Protein AF-A0A1F1SW66-F1 (afdb_monomer_lite)

Structure (mmCIF, N/CA/C/O backbone):
data_AF-A0A1F1SW66-F1
#
_entry.id   AF-A0A1F1SW66-F1
#
loop_
_atom_site.group_PDB
_atom_site.id
_atom_site.type_symbol
_atom_site.label_atom_id
_atom_site.label_alt_id
_atom_site.label_comp_id
_atom_site.label_asym_id
_atom_site.label_entity_id
_atom_site.label_seq_id
_atom_site.pdbx_PDB_ins_code
_atom_site.Cartn_x
_atom_site.Cartn_y
_atom_site.Cartn_z
_atom_site.occupancy
_atom_site.B_iso_or_equiv
_atom_site.auth_seq_id
_atom_site.auth_comp_id
_atom_site.auth_asym_id
_atom_site.auth_atom_id
_atom_site.pdbx_PDB_model_num
ATOM 1 N N . MET A 1 1 ? 7.556 -9.188 -3.388 1.00 67.38 1 MET A N 1
ATOM 2 C CA . MET A 1 1 ? 6.979 -7.882 -3.787 1.00 67.38 1 MET A CA 1
ATOM 3 C C . MET A 1 1 ? 5.791 -7.489 -2.926 1.00 67.38 1 MET A C 1
ATOM 5 O O . MET A 1 1 ? 5.828 -6.414 -2.346 1.00 67.38 1 MET A O 1
ATOM 9 N N . THR A 1 2 ? 4.802 -8.367 -2.747 1.00 78.19 2 THR A N 1
ATOM 10 C CA . THR A 1 2 ? 3.593 -8.082 -1.954 1.00 78.19 2 THR A CA 1
ATOM 11 C C . THR A 1 2 ? 3.879 -7.622 -0.522 1.00 78.19 2 THR A C 1
ATOM 13 O O . THR A 1 2 ? 3.338 -6.607 -0.104 1.00 78.19 2 THR A O 1
ATOM 16 N N . LEU A 1 3 ? 4.793 -8.285 0.202 1.00 87.50 3 LEU A N 1
ATOM 17 C CA . LEU A 1 3 ? 5.146 -7.881 1.570 1.00 87.50 3 LEU A CA 1
ATOM 18 C C . LEU A 1 3 ? 5.733 -6.456 1.636 1.00 87.50 3 LEU A C 1
ATOM 20 O O . LEU A 1 3 ? 5.333 -5.687 2.498 1.00 87.50 3 LEU A O 1
ATOM 24 N N . ARG A 1 4 ? 6.599 -6.070 0.680 1.00 87.94 4 ARG A N 1
ATOM 25 C CA . ARG A 1 4 ? 7.176 -4.709 0.606 1.00 87.94 4 ARG A CA 1
ATOM 26 C C . ARG A 1 4 ? 6.100 -3.641 0.387 1.00 87.94 4 ARG A C 1
ATOM 28 O O . ARG A 1 4 ? 6.171 -2.567 0.974 1.00 87.94 4 ARG A O 1
ATOM 35 N N . ALA A 1 5 ? 5.098 -3.940 -0.441 1.00 92.50 5 ALA A N 1
ATOM 36 C CA . ALA A 1 5 ? 3.975 -3.035 -0.665 1.00 92.50 5 ALA A CA 1
ATOM 37 C C . ALA A 1 5 ? 3.103 -2.888 0.592 1.00 92.50 5 ALA A C 1
ATOM 39 O O . ALA A 1 5 ? 2.706 -1.778 0.930 1.00 92.50 5 ALA A O 1
ATOM 40 N N . VAL A 1 6 ? 2.861 -3.979 1.327 1.00 96.06 6 VAL A N 1
ATOM 41 C CA . VAL A 1 6 ? 2.116 -3.937 2.596 1.00 96.06 6 VAL A CA 1
ATOM 42 C C . VAL A 1 6 ? 2.863 -3.121 3.651 1.00 96.06 6 VAL A C 1
ATOM 44 O O . VAL A 1 6 ? 2.261 -2.255 4.282 1.00 96.06 6 VAL A O 1
ATOM 47 N N . THR A 1 7 ? 4.178 -3.307 3.793 1.00 96.06 7 THR A N 1
ATOM 48 C CA . THR A 1 7 ? 4.980 -2.516 4.740 1.00 96.06 7 THR A CA 1
ATOM 49 C C . THR A 1 7 ? 5.033 -1.038 4.357 1.00 96.06 7 THR A C 1
ATOM 51 O O . THR A 1 7 ? 4.966 -0.180 5.232 1.00 96.06 7 THR A O 1
ATOM 54 N N . ALA A 1 8 ? 5.101 -0.716 3.059 1.00 97.31 8 ALA A N 1
ATOM 55 C CA . ALA A 1 8 ? 5.031 0.667 2.589 1.00 97.31 8 ALA A CA 1
ATOM 56 C C . ALA A 1 8 ? 3.656 1.288 2.888 1.00 97.31 8 ALA A C 1
ATOM 58 O O . ALA A 1 8 ? 3.578 2.407 3.392 1.00 97.31 8 ALA A O 1
ATOM 59 N N . ALA A 1 9 ? 2.572 0.538 2.664 1.00 97.94 9 ALA A N 1
ATOM 60 C CA . ALA A 1 9 ? 1.223 0.968 3.015 1.00 97.94 9 ALA A CA 1
ATOM 61 C C . ALA A 1 9 ? 1.067 1.237 4.522 1.00 97.94 9 ALA A C 1
ATOM 63 O O . ALA A 1 9 ? 0.457 2.234 4.901 1.00 97.94 9 ALA A O 1
ATOM 64 N N . GLN A 1 10 ? 1.645 0.388 5.380 1.00 97.00 10 GLN A N 1
ATOM 65 C CA . GLN A 1 10 ? 1.692 0.619 6.828 1.00 97.00 10 GLN A CA 1
ATOM 66 C C . GLN A 1 10 ? 2.507 1.868 7.173 1.00 97.00 10 GLN A C 1
ATOM 68 O O . GLN A 1 10 ? 2.067 2.683 7.979 1.00 97.00 10 GLN A O 1
ATOM 73 N N . ALA A 1 11 ? 3.675 2.052 6.554 1.00 97.06 11 ALA A N 1
ATOM 74 C CA . ALA A 1 11 ? 4.541 3.203 6.799 1.00 97.06 11 ALA A CA 1
ATOM 75 C C . ALA A 1 11 ? 3.892 4.544 6.410 1.00 97.06 11 ALA A C 1
ATOM 77 O O . ALA A 1 11 ? 4.198 5.560 7.029 1.00 97.06 11 ALA A O 1
ATOM 78 N N . ALA A 1 12 ? 2.962 4.542 5.450 1.00 97.06 12 ALA A N 1
ATOM 79 C CA . ALA A 1 12 ? 2.204 5.723 5.033 1.00 97.06 12 ALA A CA 1
ATOM 80 C C . ALA A 1 12 ? 1.162 6.206 6.067 1.00 97.06 12 ALA A C 1
ATOM 82 O O . ALA A 1 12 ? 0.549 7.256 5.872 1.00 97.06 12 ALA A O 1
ATOM 83 N N . MET A 1 13 ? 0.937 5.460 7.155 1.00 96.19 13 MET A N 1
ATOM 84 C CA . MET A 1 13 ? -0.011 5.806 8.217 1.00 96.19 13 MET A CA 1
ATOM 85 C C . MET A 1 13 ? 0.732 6.109 9.534 1.00 96.19 13 MET A C 1
ATOM 87 O O . MET A 1 13 ? 1.406 5.225 10.066 1.00 96.19 13 MET A O 1
ATOM 91 N N . PRO A 1 14 ? 0.592 7.315 10.118 1.00 92.31 14 PRO A N 1
ATOM 92 C CA . PRO A 1 14 ? 1.254 7.661 11.381 1.00 92.31 14 PRO A CA 1
ATOM 93 C C . PRO A 1 14 ? 0.795 6.815 12.577 1.00 92.31 14 PRO A C 1
ATOM 95 O O . PRO A 1 14 ? 1.584 6.514 13.465 1.00 92.31 14 PRO A O 1
ATOM 98 N N . ASP A 1 15 ? -0.478 6.413 12.599 1.00 94.62 15 ASP A N 1
ATOM 99 C CA . ASP A 1 15 ? -1.112 5.634 13.668 1.00 94.62 15 ASP A CA 1
ATOM 100 C C . ASP A 1 15 ? -1.268 4.145 13.312 1.00 94.62 15 ASP A C 1
ATOM 102 O O . ASP A 1 15 ? -2.171 3.474 13.813 1.00 94.62 15 ASP A O 1
ATOM 106 N N . ARG A 1 16 ? -0.386 3.625 12.444 1.00 94.56 16 ARG A N 1
ATOM 107 C CA . ARG A 1 16 ? -0.435 2.258 11.887 1.00 94.56 16 ARG A CA 1
ATOM 108 C C . ARG A 1 16 ? -0.578 1.139 12.916 1.00 94.56 16 ARG A C 1
ATOM 110 O O . ARG A 1 16 ? -1.239 0.156 12.622 1.00 94.56 16 ARG A O 1
ATOM 117 N N . GLU A 1 17 ? -0.030 1.314 14.117 1.00 95.12 17 GLU A N 1
ATOM 118 C CA . GLU A 1 17 ? -0.097 0.329 15.210 1.00 95.12 17 GLU A CA 1
ATOM 119 C C . GLU A 1 17 ? -1.540 0.065 15.690 1.00 95.12 17 GLU A C 1
ATOM 121 O O . GLU A 1 17 ? -1.804 -0.906 16.387 1.00 95.12 17 GLU A O 1
ATOM 126 N N . ARG A 1 18 ? -2.498 0.934 15.335 1.00 96.12 18 ARG A N 1
ATOM 127 C CA . ARG A 1 18 ? -3.920 0.798 15.695 1.00 96.12 18 ARG A CA 1
ATOM 128 C C . ARG A 1 18 ? -4.737 0.001 14.677 1.00 96.12 18 ARG A C 1
ATOM 130 O O . ARG A 1 18 ? -5.950 -0.116 14.857 1.00 96.12 18 ARG A O 1
ATOM 137 N N . TYR A 1 19 ? -4.131 -0.475 13.589 1.00 97.31 19 TYR A N 1
ATOM 138 C CA . TYR A 1 19 ? -4.857 -1.113 12.495 1.00 97.31 19 TYR A CA 1
ATOM 139 C C . TYR A 1 19 ? -4.191 -2.405 12.030 1.00 97.31 19 TYR A C 1
ATOM 141 O O . TYR A 1 19 ? -2.992 -2.443 11.766 1.00 97.31 19 TYR A O 1
ATOM 149 N N . ASP A 1 20 ? -5.014 -3.424 11.807 1.00 96.94 20 ASP A N 1
ATOM 150 C CA . ASP A 1 20 ? -4.610 -4.698 11.227 1.00 96.94 20 ASP A CA 1
ATOM 151 C C . ASP A 1 20 ? -4.876 -4.720 9.722 1.00 96.94 20 ASP A C 1
ATOM 153 O O . ASP A 1 20 ? -5.855 -4.147 9.226 1.00 96.94 20 ASP A O 1
ATOM 157 N N . VAL A 1 21 ? -4.024 -5.427 8.977 1.00 96.88 21 VAL A N 1
ATOM 158 C CA . VAL A 1 21 ? -4.273 -5.716 7.560 1.00 96.88 21 VAL A CA 1
ATOM 159 C C . VAL A 1 21 ? -5.470 -6.658 7.464 1.00 96.88 21 VAL A C 1
ATOM 161 O O . VAL A 1 21 ? -5.416 -7.794 7.925 1.00 96.88 21 VAL A O 1
ATOM 164 N N . GLN A 1 22 ? -6.546 -6.200 6.827 1.00 97.12 22 GLN A N 1
ATOM 165 C CA . GLN A 1 22 ? -7.748 -7.004 6.612 1.00 97.12 22 GLN A CA 1
ATOM 166 C C . GLN A 1 22 ? -7.740 -7.683 5.241 1.00 97.12 22 GLN A C 1
ATOM 168 O O . GLN A 1 22 ? -8.169 -8.827 5.110 1.00 97.12 22 GLN A O 1
ATOM 173 N N . ALA A 1 23 ? -7.290 -6.972 4.206 1.00 97.62 23 ALA A N 1
ATOM 174 C CA . ALA A 1 23 ? -7.252 -7.496 2.848 1.00 97.62 23 ALA A CA 1
ATOM 175 C C . ALA A 1 23 ? -6.146 -6.836 2.027 1.00 97.62 23 ALA A C 1
ATOM 177 O O . ALA A 1 23 ? -5.839 -5.653 2.199 1.00 97.62 23 ALA A O 1
ATOM 178 N N . VAL A 1 24 ? -5.591 -7.601 1.088 1.00 98.12 24 VAL A N 1
ATOM 179 C CA . VAL A 1 24 ? -4.603 -7.130 0.118 1.00 98.12 24 VAL A CA 1
ATOM 180 C C . VAL A 1 24 ? -5.062 -7.551 -1.271 1.00 98.12 24 VAL A C 1
ATOM 182 O O . VAL A 1 24 ? -5.187 -8.741 -1.552 1.00 98.12 24 VAL A O 1
ATOM 185 N N . ARG A 1 25 ? -5.297 -6.579 -2.153 1.00 97.81 25 ARG A N 1
ATOM 186 C CA . ARG A 1 25 ? -5.529 -6.821 -3.580 1.00 97.81 25 ARG A CA 1
ATOM 187 C C . ARG A 1 25 ? -4.263 -6.466 -4.340 1.00 97.81 25 ARG A C 1
ATOM 189 O O . ARG A 1 25 ? -3.776 -5.349 -4.217 1.00 97.81 25 ARG A O 1
ATOM 196 N N . VAL A 1 26 ? -3.764 -7.399 -5.143 1.00 97.12 26 VAL A N 1
ATOM 197 C CA . VAL A 1 26 ? -2.558 -7.222 -5.959 1.00 97.12 26 VAL A CA 1
ATOM 198 C C . VAL A 1 26 ? -2.923 -7.382 -7.426 1.00 97.12 26 VAL A C 1
ATOM 200 O O . VAL A 1 26 ? -3.585 -8.349 -7.797 1.00 97.12 26 VAL A O 1
ATOM 203 N N . VAL A 1 27 ? -2.476 -6.447 -8.254 1.00 96.44 27 VAL A N 1
ATOM 204 C CA . VAL A 1 27 ? -2.591 -6.505 -9.710 1.00 96.44 27 VAL A CA 1
ATOM 205 C C . VAL A 1 27 ? -1.189 -6.423 -10.297 1.00 96.44 27 VAL A C 1
ATOM 207 O O . VAL A 1 27 ? -0.496 -5.422 -10.126 1.00 96.44 27 VAL A O 1
ATOM 210 N N . PHE A 1 28 ? -0.770 -7.479 -10.988 1.00 94.38 28 PHE A N 1
ATOM 211 C CA . PHE A 1 28 ? 0.471 -7.491 -11.757 1.00 94.38 28 PHE A CA 1
ATOM 212 C C . PHE A 1 28 ? 0.181 -6.898 -13.134 1.00 94.38 28 PHE A C 1
ATOM 214 O O . PHE A 1 28 ? -0.512 -7.513 -13.940 1.00 94.38 28 PHE A O 1
ATOM 221 N N . VAL A 1 29 ? 0.659 -5.680 -13.375 1.00 94.94 29 VAL A N 1
ATOM 222 C CA . VAL A 1 29 ? 0.374 -4.929 -14.606 1.00 94.94 29 VAL A CA 1
ATOM 223 C C . VAL A 1 29 ? 1.429 -5.218 -15.667 1.00 94.94 29 VAL A C 1
ATOM 225 O O . VAL A 1 29 ? 1.107 -5.312 -16.849 1.00 94.94 29 VAL A O 1
ATOM 228 N N . ARG A 1 30 ? 2.700 -5.340 -15.260 1.00 92.25 30 ARG A N 1
ATOM 229 C CA . ARG A 1 30 ? 3.841 -5.543 -16.165 1.00 92.25 30 ARG A CA 1
ATOM 230 C C . ARG A 1 30 ? 4.895 -6.447 -15.519 1.00 92.25 30 ARG A C 1
ATOM 232 O O . ARG A 1 30 ? 4.997 -6.467 -14.292 1.00 92.25 30 ARG A O 1
ATOM 239 N N . PRO A 1 31 ? 5.718 -7.152 -16.314 1.00 88.94 31 PRO A N 1
ATOM 240 C CA . PRO A 1 31 ? 6.856 -7.908 -15.797 1.00 88.94 31 PRO A CA 1
ATOM 241 C C . PRO A 1 31 ? 7.843 -7.018 -15.026 1.00 88.94 31 PRO A C 1
ATOM 243 O O . PRO A 1 31 ? 8.433 -6.105 -15.603 1.00 88.94 31 PRO A O 1
ATOM 246 N N . GLY A 1 32 ? 8.015 -7.293 -13.730 1.00 80.56 32 GLY A N 1
ATOM 247 C CA . GLY A 1 32 ? 8.944 -6.602 -12.831 1.00 80.56 32 GLY A CA 1
ATOM 248 C C . GLY A 1 32 ? 10.411 -6.899 -13.152 1.00 80.56 32 GLY A C 1
ATOM 249 O O . GLY A 1 32 ? 10.793 -8.064 -13.168 1.00 80.56 32 GLY A O 1
ATOM 250 N N . HIS A 1 33 ? 11.236 -5.869 -13.347 1.00 77.81 33 HIS A N 1
ATOM 251 C CA . HIS A 1 33 ? 12.680 -5.985 -13.565 1.00 77.81 33 HIS A CA 1
ATOM 252 C C . HIS A 1 33 ? 13.403 -4.857 -12.824 1.00 77.81 33 HIS A C 1
ATOM 254 O O . HIS A 1 33 ? 12.898 -3.738 -12.777 1.00 77.81 33 HIS A O 1
ATOM 260 N N . GLY A 1 34 ? 14.592 -5.146 -12.289 1.00 83.62 34 GLY A N 1
ATOM 261 C CA . GLY A 1 34 ? 15.437 -4.146 -11.632 1.00 83.62 34 GLY A CA 1
ATOM 262 C C . GLY A 1 34 ? 14.909 -3.649 -10.282 1.00 83.62 34 GLY A C 1
ATOM 263 O O . GLY 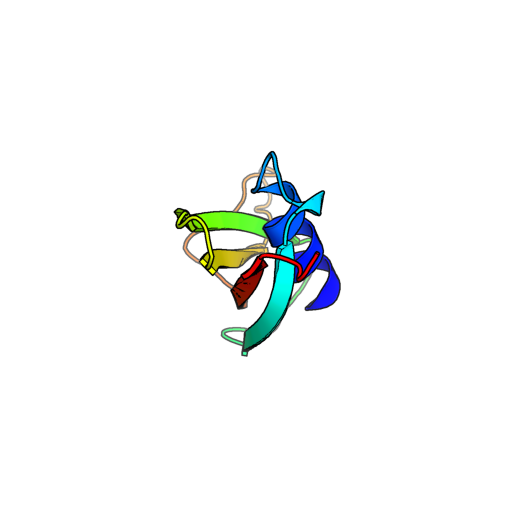A 1 34 ? 14.064 -4.279 -9.638 1.00 83.62 34 GLY A O 1
ATOM 264 N N . GLU A 1 35 ? 15.468 -2.528 -9.830 1.00 88.56 35 GLU A N 1
ATOM 265 C CA . GLU A 1 35 ? 15.064 -1.870 -8.592 1.00 88.56 35 GLU A CA 1
ATOM 266 C C . GLU A 1 35 ? 13.692 -1.199 -8.744 1.00 88.56 35 GLU A C 1
ATOM 268 O O . GLU A 1 35 ? 13.371 -0.594 -9.767 1.00 88.56 35 GLU A O 1
ATOM 273 N N . MET A 1 36 ? 12.876 -1.316 -7.697 1.00 91.06 36 MET A N 1
ATOM 274 C CA . MET A 1 36 ? 11.552 -0.714 -7.627 1.00 91.06 36 MET A CA 1
ATOM 275 C C . MET A 1 36 ? 11.386 0.034 -6.319 1.00 91.06 36 MET A C 1
ATOM 277 O O . MET A 1 36 ? 11.849 -0.416 -5.266 1.00 91.06 36 MET A O 1
ATOM 281 N N . VAL A 1 37 ? 10.613 1.108 -6.385 1.00 94.44 37 VAL A N 1
ATOM 282 C CA . VAL A 1 37 ? 10.198 1.900 -5.230 1.00 94.44 37 VAL A CA 1
ATOM 283 C C . VAL A 1 37 ? 8.683 1.866 -5.085 1.00 94.44 37 VAL A C 1
ATOM 285 O O . VAL A 1 37 ? 7.951 1.638 -6.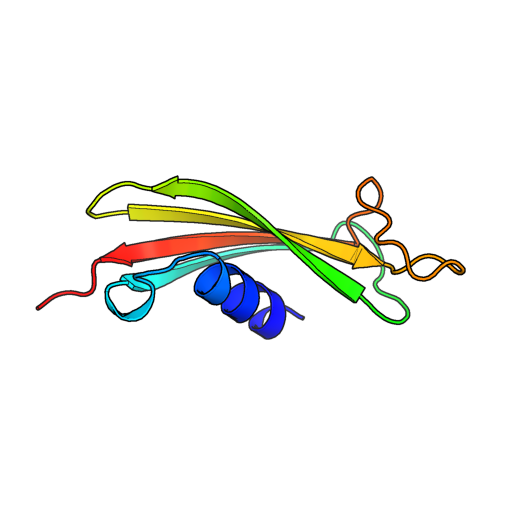049 1.00 94.44 37 VAL A O 1
ATOM 288 N N . ALA A 1 38 ? 8.214 2.058 -3.856 1.00 96.62 38 ALA A N 1
ATOM 289 C CA . ALA A 1 38 ? 6.797 2.080 -3.533 1.00 96.62 38 ALA A CA 1
ATOM 290 C C . ALA A 1 38 ? 6.298 3.527 -3.470 1.00 96.62 38 ALA A C 1
ATOM 292 O O . ALA A 1 38 ? 6.732 4.294 -2.612 1.00 96.62 38 ALA A O 1
ATOM 293 N N . LEU A 1 39 ? 5.359 3.882 -4.343 1.00 97.06 39 LEU A N 1
ATOM 294 C CA . LEU A 1 39 ? 4.615 5.134 -4.258 1.00 97.06 39 LEU A CA 1
ATOM 295 C C . LEU A 1 39 ? 3.306 4.869 -3.520 1.00 97.06 39 LEU A C 1
ATOM 297 O O . LEU A 1 39 ? 2.468 4.104 -3.990 1.00 97.06 39 LEU A O 1
ATOM 301 N N . THR A 1 40 ? 3.139 5.470 -2.345 1.00 97.94 40 THR A N 1
ATOM 302 C CA . THR A 1 40 ? 1.986 5.225 -1.469 1.00 97.94 40 THR A CA 1
ATOM 303 C C . THR A 1 40 ? 1.000 6.382 -1.512 1.00 97.94 40 THR A C 1
ATOM 305 O O . THR A 1 40 ? 1.395 7.542 -1.398 1.00 97.94 40 THR A O 1
ATOM 308 N N . ARG A 1 41 ? -0.294 6.075 -1.567 1.00 97.75 41 ARG A N 1
ATOM 309 C CA . ARG A 1 41 ? -1.375 7.058 -1.473 1.00 97.75 41 ARG A CA 1
ATOM 310 C C . ARG A 1 41 ? -2.455 6.563 -0.522 1.00 97.75 41 ARG A C 1
ATOM 312 O O . ARG A 1 41 ? -3.148 5.585 -0.801 1.00 97.75 41 ARG A O 1
ATOM 319 N N . VAL A 1 42 ? -2.648 7.282 0.580 1.00 97.81 42 VAL A N 1
ATOM 320 C CA . VAL A 1 42 ? -3.779 7.049 1.486 1.00 97.81 42 VAL A CA 1
ATOM 321 C C . VAL A 1 42 ? -5.051 7.543 0.799 1.00 97.81 42 VAL A C 1
ATOM 323 O O . VAL A 1 42 ? -5.245 8.740 0.610 1.00 97.81 42 VAL A O 1
ATOM 326 N N . ARG A 1 43 ? -5.919 6.617 0.387 1.00 97.62 43 ARG A N 1
ATOM 327 C CA . ARG A 1 43 ? -7.191 6.930 -0.283 1.00 97.62 43 ARG A CA 1
ATOM 328 C C . ARG A 1 43 ? -8.315 7.243 0.674 1.00 97.62 43 ARG A C 1
ATOM 330 O O . ARG A 1 43 ? -9.206 8.017 0.341 1.00 97.62 43 ARG A O 1
ATOM 337 N N . HIS A 1 44 ? -8.306 6.582 1.821 1.00 97.62 44 HIS A N 1
ATOM 338 C CA . HIS A 1 44 ? -9.323 6.763 2.836 1.00 97.62 44 HIS A CA 1
ATOM 339 C C . HIS A 1 44 ? -8.708 6.605 4.220 1.00 97.62 44 HIS A C 1
ATOM 341 O O . HIS A 1 44 ? -7.993 5.636 4.480 1.00 97.62 44 HIS A O 1
ATOM 347 N N . ALA A 1 45 ? -9.029 7.552 5.099 1.00 96.25 45 ALA A N 1
ATOM 348 C CA . ALA A 1 45 ? -8.532 7.627 6.462 1.00 96.25 45 ALA A CA 1
ATOM 349 C C . ALA A 1 45 ? -9.698 7.771 7.458 1.00 96.25 45 ALA A C 1
ATOM 351 O O . ALA A 1 45 ? -9.787 8.742 8.207 1.00 96.25 45 ALA A O 1
ATOM 352 N N . GLY A 1 46 ? -10.582 6.772 7.504 1.00 96.12 46 GLY A N 1
ATOM 353 C CA . GLY A 1 46 ? -11.646 6.674 8.505 1.00 96.12 46 GLY A CA 1
ATOM 354 C C . GLY A 1 46 ? -11.153 6.096 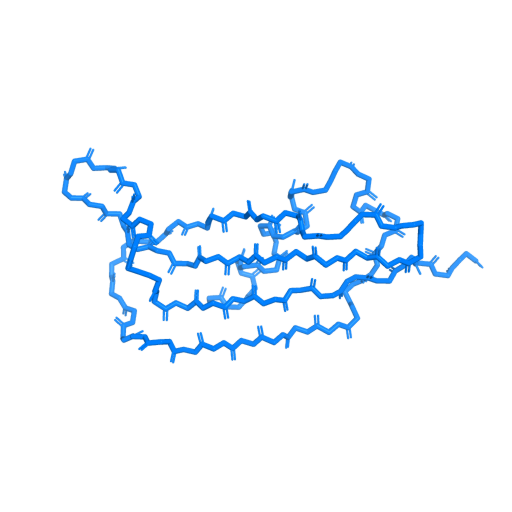9.836 1.00 96.12 46 GLY A C 1
ATOM 355 O O . GLY A 1 46 ? -10.069 5.521 9.909 1.00 96.12 46 GLY A O 1
ATOM 356 N N . ARG A 1 47 ? -11.964 6.227 10.896 1.00 94.12 47 ARG A N 1
ATOM 357 C CA . ARG A 1 47 ? -11.645 5.705 12.243 1.00 94.12 47 ARG A CA 1
ATOM 358 C C . ARG A 1 47 ? -11.579 4.175 12.297 1.00 94.12 47 ARG A C 1
ATOM 360 O O . ARG A 1 47 ? -10.816 3.625 13.077 1.00 94.12 47 ARG A O 1
ATOM 367 N N . SER A 1 48 ? -12.411 3.487 11.518 1.00 95.56 48 SER A N 1
ATOM 368 C CA . SER A 1 48 ? -12.532 2.022 11.543 1.00 95.56 48 SER A CA 1
ATOM 369 C C . SER A 1 48 ? -11.934 1.330 10.317 1.00 95.56 48 SER A C 1
ATOM 371 O O . SER A 1 48 ? -11.788 0.107 10.330 1.00 95.56 48 SER A O 1
ATOM 373 N N . LEU A 1 49 ? -11.609 2.098 9.274 1.00 97.25 49 LEU A N 1
ATOM 374 C CA . LEU A 1 49 ? -11.188 1.618 7.963 1.00 97.25 49 LEU A CA 1
ATOM 375 C C . LEU A 1 49 ? -10.120 2.552 7.388 1.00 97.25 49 LEU A C 1
ATOM 377 O O . LEU A 1 49 ? -10.330 3.767 7.319 1.00 97.25 49 LEU A O 1
ATOM 381 N N . ARG A 1 50 ? -9.020 1.979 6.899 1.00 97.81 50 ARG A N 1
ATOM 382 C CA . ARG A 1 50 ? -8.035 2.680 6.065 1.00 97.81 50 ARG A CA 1
ATOM 383 C C . ARG A 1 50 ? -7.903 1.970 4.726 1.00 97.81 50 ARG A C 1
ATOM 385 O 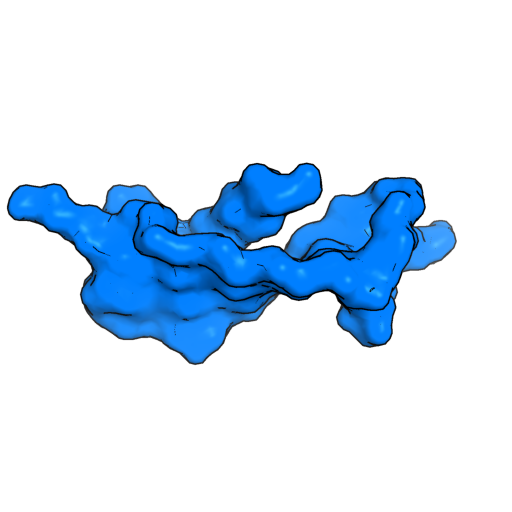O . ARG A 1 50 ? -7.892 0.742 4.675 1.00 97.81 50 ARG A O 1
ATOM 392 N N . LEU A 1 51 ? -7.780 2.745 3.656 1.00 98.31 51 LEU A N 1
ATOM 393 C CA . LEU A 1 51 ? -7.479 2.235 2.319 1.00 98.31 51 LEU A CA 1
ATOM 394 C C . LEU A 1 51 ? -6.221 2.932 1.822 1.00 98.31 51 LEU A C 1
ATOM 396 O O . LEU A 1 51 ? -6.196 4.163 1.731 1.00 98.31 51 LEU A O 1
ATOM 400 N N . VAL A 1 52 ? -5.197 2.153 1.495 1.00 98.69 52 VAL A N 1
ATOM 401 C CA . VAL A 1 52 ? -3.930 2.662 0.969 1.00 98.69 52 VAL A CA 1
ATOM 402 C C . VAL A 1 52 ? -3.645 1.968 -0.352 1.00 98.69 52 VAL A C 1
ATOM 404 O O . VAL A 1 52 ? -3.583 0.740 -0.412 1.00 98.69 52 VAL A O 1
ATOM 407 N N . ASP A 1 53 ? -3.482 2.763 -1.402 1.00 98.50 53 ASP A N 1
ATOM 408 C CA . ASP A 1 53 ? -2.991 2.279 -2.687 1.00 98.50 53 ASP A CA 1
ATOM 409 C C . ASP A 1 53 ? -1.460 2.419 -2.709 1.00 98.50 53 ASP A C 1
ATOM 411 O O . ASP A 1 53 ? -0.906 3.404 -2.212 1.00 98.50 53 ASP A O 1
ATOM 415 N N . VAL A 1 54 ? -0.779 1.427 -3.274 1.00 98.44 54 VAL A N 1
ATOM 416 C CA . VAL A 1 54 ? 0.671 1.375 -3.445 1.00 98.44 54 VAL A CA 1
ATOM 417 C C . VAL A 1 54 ? 0.986 0.952 -4.869 1.00 98.44 54 VAL A C 1
ATOM 419 O O . VAL A 1 54 ? 0.639 -0.156 -5.278 1.00 98.44 54 VAL A O 1
ATOM 422 N N . ASP A 1 55 ? 1.692 1.804 -5.596 1.00 97.31 55 ASP A N 1
ATOM 423 C CA . ASP A 1 55 ? 2.238 1.473 -6.905 1.00 97.31 55 ASP A CA 1
ATOM 424 C C . ASP A 1 55 ? 3.721 1.119 -6.749 1.00 97.31 55 ASP A C 1
ATOM 426 O O . ASP A 1 55 ? 4.514 1.909 -6.233 1.00 97.31 55 ASP A O 1
ATOM 430 N N . LEU A 1 56 ? 4.100 -0.088 -7.175 1.00 95.69 56 LEU A N 1
ATOM 431 C CA . LEU A 1 56 ? 5.502 -0.467 -7.336 1.00 95.69 56 LEU A CA 1
ATOM 432 C C . LEU A 1 56 ? 5.939 -0.072 -8.741 1.00 95.69 56 LEU A C 1
ATOM 434 O O . LEU A 1 56 ? 5.467 -0.642 -9.732 1.00 95.69 56 LEU A O 1
ATOM 438 N N . VAL A 1 57 ? 6.823 0.915 -8.807 1.00 95.44 57 VAL A N 1
ATOM 439 C CA . VAL A 1 57 ? 7.295 1.527 -10.053 1.00 95.44 57 VAL A CA 1
ATOM 440 C C . VAL A 1 57 ? 8.801 1.320 -10.190 1.00 95.44 57 VAL A C 1
ATOM 442 O O . VAL A 1 57 ? 9.496 1.245 -9.169 1.00 95.44 57 VAL A O 1
ATOM 445 N N . PRO A 1 58 ? 9.328 1.210 -11.420 1.00 94.75 58 PRO A N 1
ATOM 446 C CA . PRO A 1 58 ? 10.762 1.129 -11.626 1.00 94.75 58 PRO A CA 1
ATOM 447 C C . PRO A 1 58 ? 11.422 2.473 -11.306 1.00 94.75 58 PRO A C 1
ATOM 449 O O . PRO A 1 58 ? 10.791 3.535 -11.367 1.00 94.75 58 PRO A O 1
ATOM 452 N N . VAL A 1 59 ? 12.713 2.410 -11.005 1.00 93.31 59 VAL A N 1
ATOM 453 C CA . VAL A 1 59 ? 13.574 3.588 -10.891 1.00 93.31 59 VAL A CA 1
ATOM 454 C C . VAL A 1 59 ? 14.221 3.858 -12.252 1.00 93.31 59 VAL A C 1
ATOM 456 O O . VAL A 1 59 ? 14.743 2.941 -12.889 1.00 93.31 59 VAL A O 1
ATOM 459 N N . GLY A 1 60 ? 14.131 5.099 -12.729 1.00 89.81 60 GLY A N 1
ATOM 460 C CA . GLY A 1 60 ? 14.764 5.556 -13.962 1.00 89.81 60 GLY A CA 1
ATOM 461 C C . GLY A 1 60 ? 16.290 5.570 -13.861 1.00 89.81 60 GLY A C 1
ATOM 462 O O . GLY A 1 60 ? 16.864 5.456 -12.780 1.00 89.81 60 GLY A O 1
ATOM 463 N N . ALA A 1 61 ? 16.969 5.728 -15.000 1.00 88.88 61 ALA A N 1
ATOM 464 C CA . ALA A 1 61 ? 18.435 5.806 -15.040 1.00 88.88 61 ALA A CA 1
ATOM 465 C C . ALA A 1 61 ? 18.998 7.030 -14.287 1.00 88.88 61 ALA A C 1
ATOM 467 O O . ALA A 1 61 ? 20.155 7.039 -13.883 1.00 88.88 61 ALA A O 1
ATOM 468 N N . ASP A 1 62 ? 18.165 8.047 -14.092 1.00 90.44 62 ASP A N 1
ATOM 469 C CA . ASP A 1 62 ? 18.407 9.257 -13.308 1.00 90.44 62 ASP A CA 1
ATOM 470 C C . ASP A 1 62 ? 18.121 9.081 -11.804 1.00 90.44 62 ASP A C 1
ATOM 472 O O . ASP A 1 62 ? 18.249 10.033 -11.036 1.00 90.44 62 ASP A O 1
ATOM 476 N N . GLY A 1 63 ? 17.723 7.881 -11.367 1.00 88.31 63 GLY A N 1
ATOM 477 C CA . GLY A 1 63 ? 17.331 7.610 -9.984 1.00 88.31 63 GLY A CA 1
ATOM 478 C C . GLY A 1 63 ? 15.907 8.061 -9.642 1.00 88.31 63 GLY A C 1
ATOM 479 O O . GLY A 1 63 ? 15.487 7.929 -8.490 1.00 88.31 63 GLY A O 1
ATOM 480 N N . VAL A 1 64 ? 15.142 8.582 -10.608 1.00 92.50 64 VAL A N 1
ATOM 481 C CA . VAL A 1 64 ? 13.797 9.116 -10.368 1.00 92.50 64 VAL A CA 1
ATOM 482 C C . VAL A 1 64 ? 12.743 8.013 -10.540 1.00 92.50 64 VAL A C 1
ATOM 484 O O . VAL A 1 64 ? 12.795 7.245 -11.503 1.00 92.50 64 VAL A O 1
ATOM 487 N N . PRO A 1 65 ? 11.749 7.901 -9.639 1.00 93.81 65 PRO A N 1
ATOM 488 C CA . PRO A 1 65 ? 10.653 6.949 -9.802 1.00 93.81 65 PRO A CA 1
ATOM 489 C C . PRO A 1 65 ? 9.824 7.230 -11.063 1.00 93.81 65 PRO A C 1
ATOM 491 O O . PRO A 1 65 ? 9.334 8.343 -11.260 1.00 93.81 65 PRO A O 1
ATOM 494 N N . VAL A 1 66 ? 9.582 6.208 -11.884 1.00 93.88 66 VAL A N 1
ATOM 495 C CA . VAL A 1 66 ? 8.800 6.345 -13.125 1.00 93.88 66 VAL A CA 1
ATOM 496 C C . VAL A 1 66 ? 7.320 6.051 -12.850 1.00 93.88 66 VAL A C 1
ATOM 498 O O . VAL A 1 66 ? 6.821 4.948 -13.084 1.00 93.88 66 VAL A O 1
ATOM 501 N N . ALA A 1 67 ? 6.623 7.040 -12.285 1.00 92.06 67 ALA A N 1
ATOM 502 C CA . ALA A 1 67 ? 5.278 6.892 -11.715 1.00 92.06 67 ALA A CA 1
ATOM 503 C C . ALA A 1 67 ? 4.199 6.396 -12.702 1.00 92.06 67 ALA A C 1
ATOM 505 O O . ALA A 1 67 ? 3.299 5.654 -12.316 1.00 92.06 67 ALA A O 1
ATOM 506 N N . ASP A 1 68 ? 4.295 6.763 -13.980 1.00 93.12 68 ASP A N 1
ATOM 507 C CA . ASP A 1 68 ? 3.370 6.363 -15.053 1.00 93.12 68 ASP A CA 1
ATOM 508 C C . ASP A 1 68 ? 3.584 4.912 -15.532 1.00 93.12 68 ASP A C 1
ATOM 510 O O . ASP A 1 68 ? 2.866 4.401 -16.404 1.00 93.12 68 ASP A O 1
ATOM 514 N N . LYS A 1 69 ? 4.564 4.209 -14.949 1.00 92.62 69 LYS A N 1
ATOM 515 C CA . LYS A 1 69 ? 4.885 2.819 -15.274 1.00 92.62 69 LYS A CA 1
ATOM 516 C C . LYS A 1 69 ? 4.764 1.875 -14.075 1.00 92.62 69 LYS A C 1
ATOM 518 O O . LYS A 1 69 ? 5.732 1.179 -13.767 1.00 92.62 69 LYS A O 1
ATOM 523 N N . PRO A 1 70 ? 3.579 1.756 -13.442 1.00 94.31 70 PRO A N 1
ATOM 524 C CA . PRO A 1 70 ? 3.382 0.767 -12.393 1.00 94.31 70 PRO A CA 1
ATOM 525 C C . PRO A 1 70 ? 3.579 -0.643 -12.953 1.00 94.31 70 PRO A C 1
ATOM 527 O O . PRO A 1 70 ? 3.009 -1.023 -13.980 1.00 94.31 70 PRO A O 1
ATOM 530 N N . MET A 1 71 ? 4.406 -1.422 -12.264 1.00 94.31 71 MET A N 1
ATOM 531 C CA . MET A 1 71 ? 4.623 -2.840 -12.555 1.00 94.31 71 MET A CA 1
ATOM 532 C C . MET A 1 71 ? 3.642 -3.688 -11.751 1.00 94.31 71 MET A C 1
ATOM 534 O O . MET A 1 71 ? 3.076 -4.657 -12.259 1.00 94.31 71 MET A O 1
ATOM 538 N N . VAL A 1 72 ? 3.402 -3.282 -10.503 1.00 95.12 72 VAL A N 1
ATOM 539 C CA . VAL A 1 72 ? 2.439 -3.902 -9.598 1.00 95.12 72 VAL A CA 1
ATOM 540 C C . VAL A 1 72 ? 1.644 -2.807 -8.909 1.00 95.12 72 VAL A C 1
ATOM 542 O O . VAL A 1 72 ? 2.228 -1.871 -8.370 1.00 95.12 72 VAL A O 1
ATOM 545 N N . GLN A 1 73 ? 0.327 -2.955 -8.891 1.00 96.56 73 GLN A N 1
ATOM 546 C CA . GLN A 1 73 ? -0.567 -2.092 -8.130 1.00 96.56 73 GLN A CA 1
ATOM 547 C C . GLN A 1 73 ? -1.135 -2.888 -6.969 1.00 96.56 73 GLN A C 1
ATOM 549 O O . GLN A 1 73 ? -1.645 -3.998 -7.148 1.00 96.56 73 GLN A O 1
ATOM 554 N N . VAL A 1 74 ? -1.038 -2.334 -5.771 1.00 98.12 74 VAL A N 1
ATOM 555 C CA . VAL A 1 74 ? -1.493 -2.978 -4.546 1.00 98.12 74 VAL A CA 1
ATOM 556 C C . VAL A 1 74 ? -2.468 -2.058 -3.846 1.00 98.12 74 VAL A C 1
ATOM 558 O O . VAL A 1 74 ? -2.193 -0.884 -3.646 1.00 98.12 74 VAL A O 1
ATOM 561 N N . GLN A 1 75 ? -3.604 -2.600 -3.439 1.00 98.38 75 GLN A N 1
ATOM 562 C CA . GLN A 1 75 ? -4.489 -1.938 -2.498 1.00 98.38 75 GLN A CA 1
ATOM 563 C C . GLN A 1 75 ? -4.476 -2.719 -1.195 1.00 98.38 75 GLN A C 1
ATOM 565 O O . GLN A 1 75 ? -4.735 -3.926 -1.183 1.00 98.38 75 GLN A O 1
ATOM 570 N N . VAL A 1 76 ? -4.197 -2.020 -0.102 1.00 98.50 76 VAL A N 1
ATOM 571 C CA . VAL A 1 76 ? -4.224 -2.576 1.246 1.00 98.50 76 VAL A CA 1
ATOM 572 C C . VAL A 1 76 ? -5.395 -1.965 1.999 1.00 98.50 76 VAL A C 1
ATOM 574 O O . VAL A 1 76 ? -5.526 -0.744 2.109 1.00 98.50 76 VAL A O 1
ATOM 577 N N . THR A 1 77 ? -6.264 -2.839 2.493 1.00 98.38 77 THR A N 1
ATOM 578 C CA . THR A 1 77 ? -7.365 -2.482 3.381 1.00 98.38 77 THR A CA 1
ATOM 579 C C . THR A 1 77 ? -6.955 -2.795 4.804 1.00 98.38 77 THR A C 1
ATOM 581 O O . THR A 1 77 ? -6.623 -3.942 5.111 1.00 98.38 77 THR A O 1
ATOM 584 N N . PHE A 1 78 ? -7.027 -1.794 5.673 1.00 98.12 78 PHE A N 1
ATOM 585 C CA . PHE A 1 78 ? -6.789 -1.958 7.097 1.00 98.12 78 PHE A CA 1
ATOM 586 C C . PHE A 1 78 ? -8.068 -1.741 7.893 1.00 98.12 78 PHE A C 1
ATOM 588 O O . PHE A 1 78 ? -8.867 -0.851 7.578 1.00 98.12 78 PHE A O 1
ATOM 595 N N . ARG A 1 79 ? -8.233 -2.521 8.957 1.00 97.75 79 ARG A N 1
ATOM 596 C CA . ARG A 1 79 ? -9.312 -2.376 9.936 1.00 97.75 79 ARG A CA 1
ATOM 597 C C . ARG A 1 79 ? -8.715 -1.945 11.264 1.00 97.75 79 ARG A C 1
ATOM 599 O O . ARG A 1 79 ? -7.626 -2.387 11.598 1.00 97.75 79 ARG A O 1
ATOM 606 N N . ALA A 1 80 ? -9.418 -1.108 12.022 1.00 96.88 80 ALA A N 1
ATOM 607 C CA . ALA A 1 80 ? -9.011 -0.837 13.398 1.00 96.88 80 ALA A CA 1
ATOM 608 C C . ALA A 1 80 ? -8.881 -2.161 14.171 1.00 96.88 80 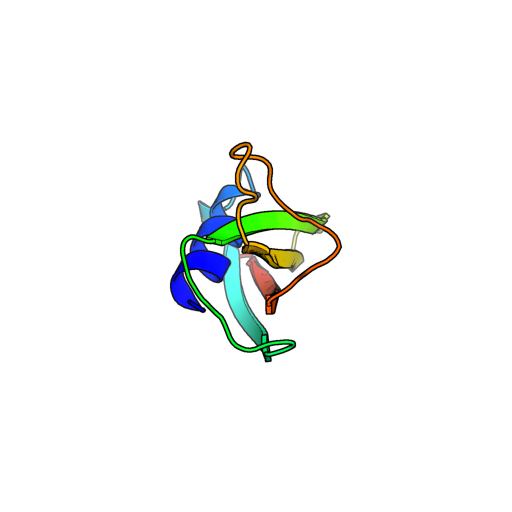ALA A C 1
ATOM 610 O O . ALA A 1 80 ? -9.794 -2.995 14.102 1.00 96.88 80 ALA A O 1
ATOM 611 N N . ALA A 1 81 ? -7.759 -2.335 14.868 1.00 92.81 81 ALA A N 1
ATOM 612 C CA . ALA A 1 81 ? -7.517 -3.490 15.719 1.00 92.81 81 ALA A CA 1
ATOM 613 C C . ALA A 1 81 ? -8.610 -3.552 16.793 1.00 92.81 81 ALA A C 1
ATOM 615 O O . ALA A 1 81 ? -9.028 -2.522 17.336 1.00 92.81 81 ALA A O 1
ATOM 616 N N . ARG A 1 82 ? -9.134 -4.750 17.062 1.00 83.00 82 ARG A N 1
ATOM 617 C CA . ARG A 1 82 ? -10.112 -4.929 18.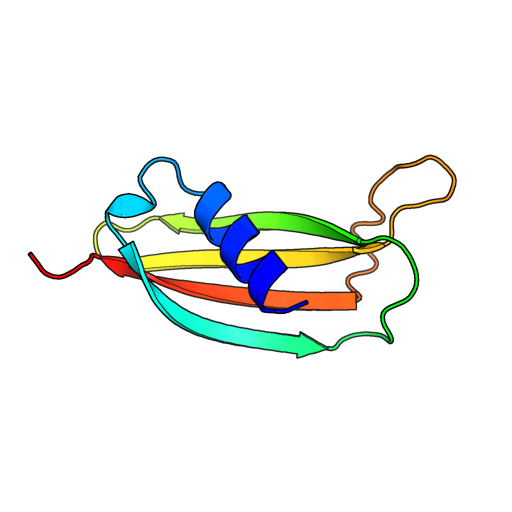141 1.00 83.00 82 ARG A CA 1
ATOM 618 C C . ARG A 1 82 ? -9.357 -4.896 19.469 1.00 83.00 82 ARG A C 1
ATOM 620 O O . ARG A 1 82 ? -8.485 -5.731 19.678 1.00 83.00 82 ARG A O 1
ATOM 627 N N . SER A 1 83 ? -9.684 -3.918 20.313 1.00 65.00 83 SER A N 1
ATOM 628 C CA . SER A 1 83 ? -9.282 -3.860 21.723 1.00 65.00 83 SER A CA 1
ATOM 629 C C . SER A 1 83 ? -10.076 -4.845 22.563 1.00 65.00 83 SER A C 1
ATOM 631 O O . SER A 1 83 ? -11.306 -4.901 22.317 1.00 65.00 83 SER A O 1
#

Sequence (83 aa):
MTLRAVTAAQAAMPDRERYDVQAVRVVFVRPGHGEMVALTRVRHAGRSLRLVDVDLVPVGADGVPVADKPMVQVQVTFRAARS

pLDDT: mean 93.68, std 6.24, range [65.0, 98.69]

Foldseek 3Di:
DQVLQVVVQLVVDPPSVQKDFPDKDKDQPADDDDDWDWDKDFPDDDPFKTKIKIFTADQDPVRHGPVVHGRMIMITMIGGDDD

Secondary structure (DSSP, 8-state):
-HHHHHHHHHHT-TTGGGEEEEEEEEEE-S---S-EEEEEEEEEE-SSEEEEEEEEEEBPTTS-B-TT--SEEEEEEEEEPP-

Radius of gyration: 13.36 Å; chains: 1; bounding box: 31×17×38 Å